Protein AF-A1VWA0-F1 (afdb_monomer_lite)

pLDDT: mean 83.86, std 16.35, range [37.53, 98.0]

Sequence (84 aa):
MAAVPDTTGKRPMPSDEEIRALISNSSLSDWFKHALLSALDRDPKDAAADAGLLSIVLDQRANSLEAYALALKAILEAKRSGPL

Organism: Polaromonas naphthalenivorans (strain CJ2) (NCBI:txid365044)

Secondary structure (DSSP, 8-state):
-PPPPP--SS-----HHHHHHHHT-TTS-HHHHHHHHHHHTS-HHHHHHHHHHHHHHHHHHHHHHHHHHHHHHHHHHHHHH---

Foldseek 3Di:
DDDDDDPDPPPPDQDPVNLVVVLPDPVDDPVVSVLSVVCVVDDVVVSVVVVVVVVVVVVVVVVVVVVVVVVVVVVVVVVVVDDD

Structure (mmCIF, N/CA/C/O backbone):
data_AF-A1VWA0-F1
#
_entry.id   AF-A1VWA0-F1
#
loop_
_atom_site.group_PDB
_atom_site.id
_atom_site.type_symbol
_atom_site.label_atom_id
_atom_site.label_alt_id
_atom_site.label_comp_id
_atom_site.label_asym_id
_atom_site.label_entity_id
_atom_site.label_seq_id
_atom_site.pdbx_PDB_ins_code
_atom_site.Cartn_x
_atom_site.Cartn_y
_atom_site.Cartn_z
_atom_site.occupancy
_atom_site.B_iso_or_equiv
_atom_site.auth_seq_id
_atom_site.auth_comp_id
_atom_site.auth_asym_id
_atom_site.auth_atom_id
_atom_site.pdbx_PDB_model_num
ATOM 1 N N . MET A 1 1 ? 35.898 3.814 -21.784 1.00 37.53 1 MET A N 1
ATOM 2 C CA . MET A 1 1 ? 34.910 4.911 -21.754 1.00 37.53 1 MET A CA 1
ATOM 3 C C . MET A 1 1 ? 34.173 4.785 -20.428 1.00 37.53 1 MET A C 1
ATOM 5 O O . MET A 1 1 ? 33.349 3.894 -20.299 1.00 37.53 1 MET A O 1
ATOM 9 N N . ALA A 1 2 ? 34.606 5.519 -19.400 1.00 39.09 2 ALA A N 1
ATOM 10 C CA . ALA A 1 2 ? 34.017 5.445 -18.061 1.00 39.09 2 ALA A CA 1
ATOM 11 C C . ALA A 1 2 ? 32.905 6.497 -17.958 1.00 39.09 2 ALA A C 1
ATOM 13 O O . ALA A 1 2 ? 33.131 7.651 -18.321 1.00 39.09 2 ALA A O 1
ATOM 14 N N . ALA A 1 3 ? 31.709 6.082 -17.538 1.00 42.53 3 ALA A N 1
ATOM 15 C CA . ALA A 1 3 ? 30.568 6.971 -17.361 1.00 42.53 3 ALA A CA 1
ATOM 16 C C . ALA A 1 3 ? 30.851 7.985 -16.241 1.00 42.53 3 ALA A C 1
ATOM 18 O O . ALA A 1 3 ? 31.350 7.627 -15.174 1.00 42.53 3 ALA A O 1
ATOM 19 N N . VAL A 1 4 ? 30.555 9.253 -16.512 1.00 51.31 4 VAL A N 1
ATOM 20 C CA . VAL A 1 4 ? 30.660 10.356 -15.552 1.00 51.31 4 VAL A CA 1
ATOM 21 C C . VAL A 1 4 ? 29.512 10.272 -14.533 1.00 51.31 4 VAL A C 1
ATOM 23 O O . VAL A 1 4 ? 28.371 10.064 -14.948 1.00 51.31 4 VAL A O 1
ATOM 26 N N . PRO A 1 5 ? 29.763 10.417 -13.219 1.00 51.94 5 PRO A N 1
ATOM 27 C CA . PRO A 1 5 ? 28.690 10.470 -12.232 1.00 51.94 5 PRO A CA 1
ATOM 28 C C . PRO A 1 5 ? 28.037 11.861 -12.231 1.00 51.94 5 PRO A C 1
ATOM 30 O O . PRO A 1 5 ? 28.701 12.865 -11.973 1.00 51.94 5 PRO A O 1
ATOM 33 N N . ASP A 1 6 ? 26.737 11.914 -12.524 1.00 59.03 6 ASP A N 1
ATOM 34 C CA . ASP A 1 6 ? 25.900 13.107 -12.357 1.00 59.03 6 ASP A CA 1
ATOM 35 C C . ASP A 1 6 ? 25.670 13.363 -10.857 1.00 59.03 6 ASP A C 1
ATOM 37 O O . ASP A 1 6 ? 25.145 12.516 -10.134 1.00 59.03 6 ASP A O 1
ATOM 41 N N . THR A 1 7 ? 26.131 14.519 -10.376 1.00 53.44 7 THR A N 1
ATOM 42 C CA . THR A 1 7 ? 26.133 14.935 -8.964 1.00 53.44 7 THR A CA 1
ATOM 43 C C . THR A 1 7 ? 24.929 15.799 -8.587 1.00 53.44 7 THR A C 1
ATOM 45 O O . THR A 1 7 ? 24.921 16.435 -7.529 1.00 53.44 7 THR A O 1
ATOM 48 N N . THR A 1 8 ? 23.876 15.833 -9.403 1.00 50.34 8 THR A N 1
ATOM 49 C CA . THR A 1 8 ? 22.628 16.476 -8.992 1.00 50.34 8 THR A CA 1
ATOM 50 C C . THR A 1 8 ? 21.965 15.656 -7.879 1.00 50.34 8 THR A C 1
ATOM 52 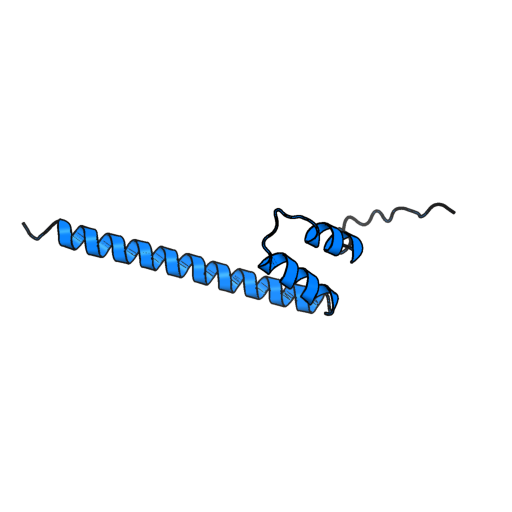O O . THR A 1 8 ? 21.487 14.549 -8.087 1.00 50.34 8 THR A O 1
ATOM 55 N N . GLY A 1 9 ? 21.918 16.202 -6.656 1.00 53.22 9 GLY A N 1
ATOM 56 C CA . GLY A 1 9 ? 21.314 15.599 -5.451 1.00 53.22 9 GLY A CA 1
ATOM 57 C C . GLY A 1 9 ? 19.796 15.353 -5.509 1.00 53.22 9 GLY A C 1
ATOM 58 O O . GLY A 1 9 ? 19.125 15.308 -4.479 1.00 53.22 9 GLY A O 1
ATOM 59 N N . LYS A 1 10 ? 19.235 15.201 -6.707 1.00 51.47 10 LYS A N 1
ATOM 60 C CA . LYS A 1 10 ? 17.899 14.690 -6.967 1.00 51.47 10 LYS A CA 1
ATOM 61 C C . LYS A 1 10 ? 18.075 13.184 -7.112 1.00 51.47 10 LYS A C 1
ATOM 63 O O . LYS A 1 10 ? 18.627 12.749 -8.114 1.00 51.47 10 LYS A O 1
ATOM 68 N N . ARG A 1 11 ? 17.690 12.399 -6.095 1.00 54.50 11 ARG A N 1
ATOM 69 C CA . ARG A 1 11 ? 17.794 10.931 -6.183 1.00 54.50 11 ARG A CA 1
ATOM 70 C C . ARG A 1 11 ? 17.211 10.511 -7.536 1.00 54.50 11 ARG A C 1
ATOM 72 O O . ARG A 1 11 ? 16.066 10.901 -7.800 1.00 54.50 11 ARG A O 1
ATOM 79 N N . PRO A 1 12 ? 17.978 9.828 -8.402 1.00 56.75 12 PRO A N 1
ATOM 80 C CA . PRO A 1 12 ? 17.420 9.341 -9.645 1.00 56.75 12 PRO A CA 1
ATOM 81 C C . PRO A 1 12 ? 16.191 8.506 -9.289 1.00 56.75 12 PRO A C 1
ATOM 83 O O . PRO A 1 12 ? 16.182 7.787 -8.287 1.00 56.75 12 PRO A O 1
ATOM 86 N N . MET A 1 13 ? 15.121 8.694 -10.062 1.00 57.53 13 MET A N 1
ATOM 87 C CA . MET A 1 13 ? 14.007 7.749 -10.111 1.00 57.53 13 MET A CA 1
ATOM 88 C C . MET A 1 13 ? 14.593 6.332 -10.059 1.00 57.53 13 MET A C 1
ATOM 90 O O . MET A 1 13 ? 15.524 6.085 -10.832 1.00 57.53 13 MET A O 1
ATOM 94 N N . PRO A 1 14 ? 14.117 5.439 -9.172 1.00 67.62 14 PRO A N 1
ATOM 95 C CA . PRO A 1 14 ? 14.619 4.077 -9.163 1.00 67.62 14 PRO A CA 1
ATOM 96 C C . PRO A 1 14 ? 14.429 3.503 -10.566 1.00 67.62 14 PRO A C 1
ATOM 98 O O . PRO A 1 14 ? 13.335 3.563 -11.129 1.00 67.62 14 PRO A O 1
ATOM 101 N N . SER A 1 15 ? 15.523 3.035 -11.148 1.00 76.19 15 SER A N 1
ATOM 102 C CA . SER A 1 15 ? 15.531 2.357 -12.435 1.00 76.19 15 SER A CA 1
ATOM 103 C C . SER A 1 15 ? 14.647 1.110 -12.377 1.00 76.19 15 SER A C 1
ATOM 105 O O . SER A 1 15 ? 14.447 0.521 -11.311 1.00 76.19 15 SER A O 1
ATOM 107 N N . ASP A 1 16 ? 14.146 0.661 -13.526 1.00 78.00 16 ASP A N 1
ATOM 108 C CA . ASP A 1 16 ? 13.348 -0.568 -13.620 1.00 78.00 16 ASP A CA 1
ATOM 109 C C . ASP A 1 16 ? 14.056 -1.771 -12.971 1.00 78.00 16 ASP A C 1
ATOM 111 O O . ASP A 1 16 ? 13.413 -2.632 -12.372 1.00 78.00 16 ASP A O 1
ATOM 115 N N . GLU A 1 17 ? 15.390 -1.815 -13.051 1.00 78.81 17 GLU A N 1
ATOM 116 C CA . GLU A 1 17 ? 16.247 -2.815 -12.404 1.00 78.81 17 GLU A CA 1
ATOM 117 C C . GLU A 1 17 ? 16.147 -2.748 -10.870 1.00 78.81 17 GLU A C 1
ATOM 119 O O . GLU A 1 17 ? 15.958 -3.772 -10.214 1.00 78.81 17 GLU A O 1
ATOM 124 N N . GLU A 1 18 ? 16.201 -1.549 -10.285 1.00 82.62 18 GLU A N 1
ATOM 125 C CA . GLU A 1 18 ? 16.055 -1.341 -8.839 1.00 82.62 18 GLU A CA 1
ATOM 126 C C . GLU A 1 18 ? 14.642 -1.691 -8.359 1.00 82.62 18 GLU A C 1
ATOM 128 O O . GLU A 1 18 ? 14.478 -2.315 -7.308 1.00 82.62 18 GLU A O 1
ATOM 133 N N . ILE A 1 19 ? 13.615 -1.362 -9.148 1.00 82.12 19 ILE A N 1
ATOM 134 C CA . ILE A 1 19 ? 12.227 -1.740 -8.852 1.00 82.12 19 ILE A CA 1
ATOM 135 C C . ILE A 1 19 ? 12.076 -3.269 -8.888 1.00 82.12 19 ILE A C 1
ATOM 137 O O . ILE A 1 19 ? 11.489 -3.855 -7.977 1.00 82.12 19 ILE A O 1
ATOM 141 N N . ARG A 1 20 ? 12.661 -3.949 -9.882 1.00 81.75 20 ARG A N 1
ATOM 142 C CA . ARG A 1 20 ? 12.668 -5.423 -9.971 1.00 81.75 20 ARG A CA 1
ATOM 143 C C . ARG A 1 20 ? 13.462 -6.082 -8.842 1.00 81.75 20 ARG A C 1
ATOM 145 O O . ARG A 1 20 ? 13.040 -7.123 -8.326 1.00 81.75 20 ARG A O 1
ATOM 152 N N . ALA A 1 21 ? 14.564 -5.472 -8.410 1.00 84.31 21 ALA A N 1
ATOM 153 C CA . ALA A 1 21 ? 15.325 -5.927 -7.250 1.00 84.31 21 ALA A CA 1
ATOM 154 C C . ALA A 1 21 ? 14.492 -5.822 -5.962 1.00 84.31 21 ALA A C 1
ATOM 156 O O . ALA A 1 21 ? 14.473 -6.762 -5.166 1.00 84.31 21 ALA A O 1
ATOM 157 N N . LEU A 1 22 ? 13.734 -4.730 -5.792 1.00 82.56 22 LEU A N 1
ATOM 158 C CA . LEU A 1 22 ? 12.786 -4.582 -4.685 1.00 82.56 22 LEU A CA 1
ATOM 159 C C . LEU A 1 22 ? 11.689 -5.651 -4.737 1.00 82.56 22 LEU A C 1
ATOM 161 O O . LEU A 1 22 ? 11.419 -6.286 -3.723 1.00 82.56 22 LEU A O 1
ATOM 165 N N . ILE A 1 23 ? 11.101 -5.913 -5.906 1.00 84.25 23 ILE A N 1
ATOM 166 C CA . ILE A 1 23 ? 10.062 -6.946 -6.078 1.00 84.25 23 ILE A CA 1
ATOM 167 C C . ILE A 1 23 ? 10.572 -8.345 -5.701 1.00 84.25 23 ILE A C 1
ATOM 169 O O . ILE A 1 23 ? 9.832 -9.141 -5.121 1.00 84.25 23 ILE A O 1
ATOM 173 N N . SER A 1 24 ? 11.844 -8.631 -5.978 1.00 83.31 24 SER A N 1
ATOM 174 C CA . SER A 1 24 ? 12.486 -9.911 -5.651 1.00 83.31 24 SER A CA 1
ATOM 175 C C . SER A 1 24 ? 12.704 -10.114 -4.145 1.00 83.31 24 SER A C 1
ATOM 177 O O . SER A 1 24 ? 13.052 -11.213 -3.712 1.00 83.31 24 SER A O 1
ATOM 179 N N . ASN A 1 25 ? 12.484 -9.083 -3.324 1.00 83.94 25 ASN A N 1
ATOM 180 C CA . ASN A 1 25 ? 12.623 -9.174 -1.879 1.00 83.94 25 ASN A CA 1
ATOM 181 C C . ASN A 1 25 ? 11.431 -9.909 -1.242 1.00 83.94 25 ASN A C 1
ATOM 183 O O . ASN A 1 25 ? 10.296 -9.427 -1.246 1.00 83.94 25 ASN A O 1
ATOM 187 N N . SER A 1 26 ? 11.689 -11.064 -0.626 1.00 79.19 26 SER A N 1
ATOM 188 C CA . SER A 1 26 ? 10.660 -11.879 0.030 1.00 79.19 26 SER A CA 1
ATOM 189 C C . SER A 1 26 ? 10.042 -11.229 1.273 1.00 79.19 26 SER A C 1
ATOM 191 O O . SER A 1 26 ? 8.992 -11.688 1.709 1.00 79.19 26 SER A O 1
ATOM 193 N N . SER A 1 27 ? 10.651 -10.182 1.843 1.00 89.38 27 SER A N 1
ATOM 194 C CA . SER A 1 27 ? 10.116 -9.486 3.024 1.00 89.38 27 SER A CA 1
ATOM 195 C C . SER A 1 27 ? 8.993 -8.497 2.707 1.00 89.38 27 SER A C 1
ATOM 197 O O . SER A 1 27 ? 8.277 -8.072 3.614 1.00 89.38 27 SER A O 1
ATOM 199 N N . LEU A 1 28 ? 8.827 -8.123 1.436 1.00 89.94 28 LEU A N 1
ATOM 200 C CA . LEU A 1 28 ? 7.757 -7.228 1.010 1.00 89.94 28 LEU A CA 1
ATOM 201 C C . LEU A 1 28 ? 6.467 -8.011 0.777 1.00 89.94 28 LEU A C 1
ATOM 203 O O . LEU A 1 28 ? 6.491 -9.145 0.291 1.00 89.94 28 LEU A O 1
ATOM 207 N N . SER A 1 29 ? 5.334 -7.384 1.091 1.00 92.31 29 SER A N 1
ATOM 208 C CA . SER A 1 29 ? 4.024 -7.984 0.853 1.00 92.31 29 SER A CA 1
ATOM 209 C C . SER A 1 29 ? 3.759 -8.146 -0.643 1.00 92.31 29 SER A C 1
ATOM 211 O O . SER A 1 29 ? 4.162 -7.311 -1.457 1.00 92.31 29 SER A O 1
ATOM 213 N N . ASP A 1 30 ? 3.027 -9.197 -1.009 1.00 91.94 30 ASP A N 1
ATOM 214 C CA . ASP A 1 30 ? 2.673 -9.444 -2.410 1.00 91.94 30 ASP A CA 1
ATOM 215 C C . ASP A 1 30 ? 1.856 -8.292 -2.993 1.00 91.94 30 ASP A C 1
ATOM 217 O O . ASP A 1 30 ? 2.073 -7.889 -4.132 1.00 91.94 30 ASP A O 1
ATOM 221 N N . TRP A 1 31 ? 0.993 -7.674 -2.182 1.00 93.25 31 TRP A N 1
ATOM 222 C CA . TRP A 1 31 ? 0.249 -6.483 -2.585 1.00 93.25 31 TRP A CA 1
ATOM 223 C C . TRP A 1 31 ? 1.173 -5.336 -3.023 1.00 93.25 31 TRP A C 1
ATOM 225 O O . TRP A 1 31 ? 0.960 -4.744 -4.080 1.00 93.25 31 TRP A O 1
ATOM 235 N N . PHE A 1 32 ? 2.237 -5.058 -2.262 1.00 91.81 32 PHE A N 1
ATOM 236 C CA . PHE A 1 32 ? 3.190 -4.005 -2.611 1.00 91.81 32 PHE A CA 1
ATOM 237 C C . PHE A 1 32 ? 3.992 -4.353 -3.871 1.00 91.81 32 PHE A C 1
ATOM 239 O O . PHE A 1 32 ? 4.179 -3.505 -4.741 1.00 91.81 32 PHE A O 1
ATOM 246 N N . LYS A 1 33 ? 4.407 -5.617 -4.015 1.00 91.19 33 LYS A N 1
ATOM 247 C CA . LYS A 1 33 ? 5.096 -6.100 -5.222 1.00 91.19 33 LYS A CA 1
ATOM 248 C C . LYS A 1 33 ? 4.226 -5.954 -6.469 1.00 91.19 33 LYS A C 1
ATOM 250 O O . LYS A 1 33 ? 4.706 -5.472 -7.489 1.00 91.19 33 LYS A O 1
ATOM 255 N N . HIS A 1 34 ? 2.948 -6.321 -6.386 1.00 92.06 34 HIS A N 1
ATOM 256 C CA . HIS A 1 34 ? 1.999 -6.155 -7.486 1.00 92.06 34 HIS A CA 1
ATOM 257 C C . HIS A 1 34 ? 1.760 -4.684 -7.837 1.00 92.06 34 HIS A C 1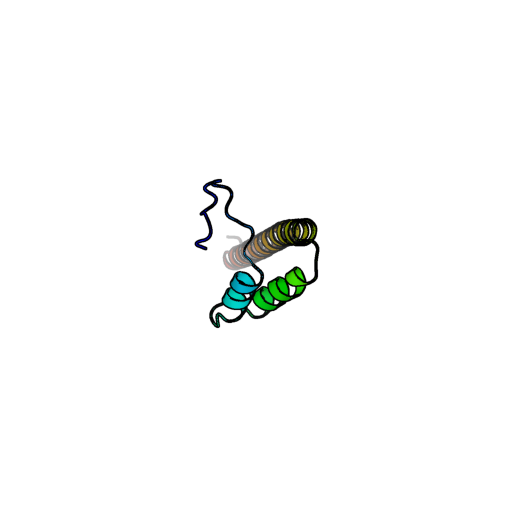
ATOM 259 O O . HIS A 1 34 ? 1.679 -4.356 -9.021 1.00 92.06 34 HIS A O 1
ATOM 265 N N . ALA A 1 35 ? 1.694 -3.796 -6.841 1.00 91.69 35 ALA A N 1
ATOM 266 C CA . ALA A 1 35 ? 1.588 -2.358 -7.078 1.00 91.69 35 ALA A CA 1
ATOM 267 C C . ALA A 1 35 ? 2.826 -1.812 -7.812 1.00 91.69 35 ALA A C 1
ATOM 269 O O . ALA A 1 35 ? 2.676 -1.088 -8.793 1.00 91.69 35 ALA A O 1
ATOM 270 N N . LEU A 1 36 ? 4.035 -2.216 -7.399 1.00 89.81 36 LEU A N 1
ATOM 271 C CA . LEU A 1 36 ? 5.281 -1.838 -8.075 1.00 89.81 36 LEU A CA 1
ATOM 272 C C . LEU A 1 36 ? 5.358 -2.376 -9.507 1.00 89.81 36 LEU A C 1
ATOM 274 O O . LEU A 1 36 ? 5.701 -1.625 -10.413 1.00 89.81 36 LEU A O 1
ATOM 278 N N . LEU A 1 37 ? 5.001 -3.646 -9.723 1.00 90.25 37 LEU A N 1
ATOM 279 C CA . LEU A 1 37 ? 4.938 -4.236 -11.062 1.00 90.25 37 LEU A CA 1
ATOM 280 C C . LEU A 1 37 ? 3.962 -3.473 -11.961 1.00 90.25 37 LEU A C 1
ATOM 282 O O . LEU 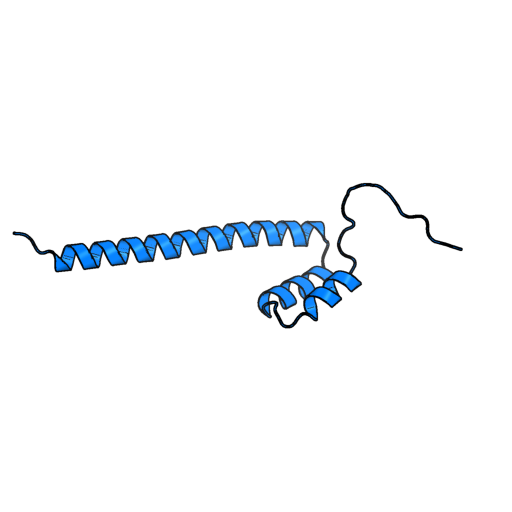A 1 37 ? 4.312 -3.128 -13.081 1.00 90.25 37 LEU A O 1
ATOM 286 N N . SER A 1 38 ? 2.773 -3.149 -11.448 1.00 89.62 38 SER A N 1
ATOM 287 C CA . SER A 1 38 ? 1.760 -2.402 -12.205 1.00 89.62 38 SER A CA 1
ATOM 288 C C . SER A 1 38 ? 2.187 -0.961 -12.503 1.00 89.62 38 SER A C 1
ATOM 290 O O . SER A 1 38 ? 1.695 -0.362 -13.453 1.00 89.62 38 SER A O 1
ATOM 292 N N . ALA A 1 39 ? 3.076 -0.381 -11.691 1.00 90.56 39 ALA A N 1
ATOM 293 C CA . ALA A 1 39 ? 3.602 0.962 -11.909 1.00 90.56 39 ALA A CA 1
ATOM 294 C C . ALA A 1 39 ? 4.655 1.022 -13.029 1.00 90.56 39 ALA A C 1
ATOM 296 O O . ALA A 1 39 ? 4.802 2.080 -13.633 1.00 90.56 39 ALA A O 1
ATOM 297 N N . LEU A 1 40 ? 5.351 -0.086 -13.329 1.00 88.12 40 LEU A N 1
ATOM 298 C CA . LEU A 1 40 ? 6.351 -0.144 -14.407 1.00 88.12 40 LEU A CA 1
ATOM 299 C C . LEU A 1 40 ? 5.740 0.096 -15.795 1.00 88.12 40 LEU A C 1
ATOM 301 O O . LEU A 1 40 ? 6.404 0.641 -16.670 1.00 88.12 40 LEU A O 1
ATOM 305 N N . ASP A 1 41 ? 4.469 -0.263 -15.983 1.00 89.44 41 ASP A N 1
ATOM 306 C CA . ASP A 1 41 ? 3.753 -0.093 -17.254 1.00 89.44 41 ASP A CA 1
ATOM 307 C C . ASP A 1 41 ? 3.051 1.280 -17.375 1.00 89.44 41 ASP A C 1
ATOM 309 O O . ASP A 1 41 ? 2.253 1.501 -18.289 1.00 89.44 41 ASP A O 1
ATOM 313 N N . ARG A 1 42 ? 3.299 2.213 -16.443 1.00 88.38 42 ARG A N 1
ATOM 314 C CA . ARG A 1 42 ? 2.590 3.501 -16.327 1.00 88.38 42 ARG A CA 1
ATOM 315 C C . ARG A 1 42 ? 3.535 4.697 -16.410 1.00 88.38 42 ARG A C 1
ATOM 317 O O . ARG A 1 42 ? 4.732 4.580 -16.166 1.00 88.38 42 ARG A O 1
ATOM 324 N N . ASP A 1 43 ? 2.976 5.884 -16.674 1.00 91.38 43 ASP A N 1
ATOM 325 C CA . ASP A 1 43 ? 3.718 7.127 -16.448 1.00 91.38 43 ASP A CA 1
ATOM 326 C C . ASP A 1 43 ? 4.084 7.251 -14.951 1.00 91.38 43 ASP A C 1
ATOM 328 O O . ASP A 1 43 ? 3.199 7.147 -14.089 1.00 91.38 43 ASP A O 1
ATOM 332 N N . PRO A 1 44 ? 5.365 7.488 -14.612 1.00 85.94 44 PRO A N 1
ATOM 333 C CA . PRO A 1 44 ? 5.804 7.550 -13.222 1.00 85.94 44 PRO A CA 1
ATOM 334 C C . PRO A 1 44 ? 5.137 8.649 -12.386 1.00 85.94 44 PRO A C 1
ATOM 336 O O . PRO A 1 44 ? 4.998 8.481 -11.174 1.00 85.94 44 PRO A O 1
ATOM 339 N N . LYS A 1 45 ? 4.725 9.776 -12.986 1.00 91.00 45 LYS A N 1
ATOM 340 C CA . LYS A 1 45 ? 4.049 10.860 -12.252 1.00 91.00 45 LYS A CA 1
ATOM 341 C C . LYS A 1 45 ? 2.628 10.458 -11.887 1.00 91.00 45 LYS A C 1
ATOM 343 O O . LYS A 1 45 ? 2.219 10.703 -10.754 1.00 91.00 45 LYS A O 1
ATOM 348 N N . ASP A 1 46 ? 1.918 9.808 -12.804 1.00 93.06 46 ASP A N 1
ATOM 349 C CA . ASP A 1 46 ? 0.563 9.312 -12.554 1.00 93.06 46 ASP A CA 1
ATOM 350 C C . ASP A 1 46 ? 0.573 8.192 -11.507 1.00 93.06 46 ASP A C 1
ATOM 352 O O . ASP A 1 46 ? -0.212 8.213 -10.560 1.00 93.06 46 ASP A O 1
ATOM 356 N N . ALA A 1 47 ? 1.507 7.241 -11.624 1.00 92.25 47 ALA A N 1
ATOM 357 C CA . ALA A 1 47 ? 1.666 6.172 -10.640 1.00 92.25 47 ALA A CA 1
ATOM 358 C C . ALA A 1 47 ? 2.003 6.722 -9.240 1.00 92.25 47 ALA A C 1
ATOM 360 O O . ALA A 1 47 ? 1.456 6.252 -8.240 1.00 92.25 47 ALA A O 1
ATOM 361 N N . ALA A 1 48 ? 2.861 7.745 -9.158 1.00 92.06 48 ALA A N 1
ATOM 362 C CA . ALA A 1 48 ? 3.186 8.407 -7.897 1.00 92.06 48 ALA A CA 1
ATOM 363 C C . ALA A 1 48 ? 1.992 9.177 -7.306 1.00 92.06 48 ALA A C 1
ATOM 365 O O . ALA A 1 48 ? 1.783 9.137 -6.092 1.00 92.06 48 ALA A O 1
ATOM 366 N N . ALA A 1 49 ? 1.199 9.855 -8.14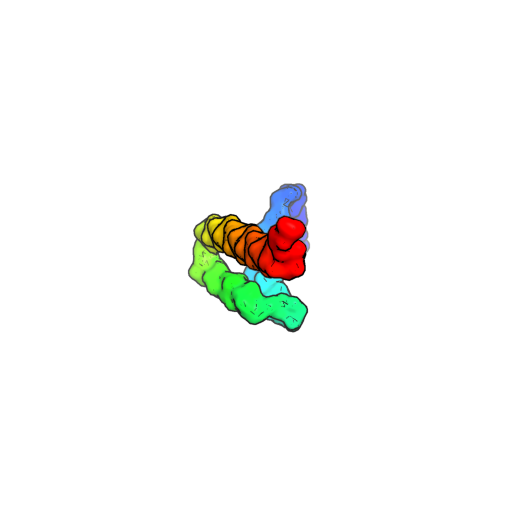1 1.00 94.50 49 ALA A N 1
ATOM 367 C CA . ALA A 1 49 ? -0.003 10.560 -7.701 1.00 94.50 49 ALA A CA 1
ATOM 368 C C . ALA A 1 49 ? -1.042 9.590 -7.112 1.00 94.50 49 ALA A C 1
ATOM 370 O O . ALA A 1 49 ? -1.543 9.817 -6.007 1.00 94.50 49 ALA A O 1
ATOM 371 N N . ASP A 1 50 ? -1.293 8.471 -7.794 1.00 95.44 50 ASP A N 1
ATOM 372 C CA . ASP A 1 50 ? -2.198 7.426 -7.310 1.00 95.44 50 ASP A CA 1
ATOM 373 C C . ASP A 1 50 ? -1.699 6.783 -6.016 1.00 95.44 50 ASP A C 1
ATOM 375 O O . ASP A 1 50 ? -2.486 6.560 -5.098 1.00 95.44 50 ASP A O 1
ATOM 379 N N . ALA A 1 51 ? -0.394 6.514 -5.909 1.00 94.81 51 ALA A N 1
ATOM 380 C CA . ALA A 1 51 ? 0.199 5.985 -4.684 1.00 94.81 51 ALA A CA 1
ATOM 381 C C . ALA A 1 51 ? 0.034 6.961 -3.503 1.00 94.81 51 ALA A C 1
ATOM 383 O O . ALA A 1 51 ? -0.257 6.536 -2.383 1.00 94.81 51 ALA A O 1
ATOM 384 N N . GLY A 1 52 ? 0.158 8.269 -3.753 1.00 95.88 52 GLY A N 1
ATOM 385 C CA . GLY A 1 52 ? -0.115 9.306 -2.759 1.00 95.88 52 GLY A CA 1
ATOM 386 C C . GLY A 1 52 ? -1.574 9.305 -2.297 1.00 95.88 52 GLY A C 1
ATOM 387 O O . GLY A 1 52 ? -1.840 9.297 -1.094 1.00 95.88 52 GLY A O 1
ATOM 388 N N . LEU A 1 53 ? -2.525 9.245 -3.235 1.00 97.44 53 LEU A N 1
ATOM 389 C CA . LEU A 1 53 ? -3.953 9.153 -2.914 1.00 97.44 53 LEU A CA 1
ATOM 390 C C . LEU A 1 53 ? -4.277 7.872 -2.131 1.00 97.44 53 LEU A C 1
ATOM 392 O O . LEU A 1 53 ? -5.003 7.912 -1.139 1.00 97.44 53 LEU A O 1
ATOM 396 N N . LEU A 1 54 ? -3.702 6.746 -2.548 1.00 96.00 54 LEU A N 1
ATOM 397 C CA . LEU A 1 54 ? -3.851 5.455 -1.889 1.00 96.00 54 LEU A CA 1
ATOM 398 C C . LEU A 1 54 ? -3.365 5.499 -0.438 1.00 96.00 54 LEU A C 1
ATOM 400 O O . LEU A 1 54 ? -4.075 5.020 0.443 1.00 96.00 54 LEU A O 1
ATOM 404 N N . SER A 1 55 ? -2.212 6.122 -0.170 1.00 97.25 55 SER A N 1
ATOM 405 C CA . SER A 1 55 ? -1.711 6.318 1.197 1.00 97.25 55 SER A CA 1
ATOM 406 C C . SER A 1 55 ? -2.717 7.081 2.060 1.00 97.25 55 SER A C 1
ATOM 408 O O . SER A 1 55 ? -3.070 6.617 3.140 1.00 97.25 55 SER A O 1
ATOM 410 N N . ILE A 1 56 ? -3.246 8.203 1.556 1.00 97.81 56 ILE A N 1
ATOM 411 C CA . ILE A 1 56 ? -4.229 9.025 2.279 1.00 97.81 56 ILE A CA 1
ATOM 412 C C . ILE A 1 56 ? -5.482 8.208 2.621 1.00 97.81 56 ILE A C 1
ATOM 414 O O . ILE A 1 56 ? -5.971 8.256 3.751 1.00 97.81 56 ILE A O 1
ATOM 418 N N . VAL A 1 57 ? -6.004 7.441 1.661 1.00 98.00 57 VAL A N 1
ATOM 419 C CA . VAL A 1 57 ? -7.199 6.606 1.861 1.00 98.00 57 VAL A CA 1
ATOM 420 C C . VAL A 1 57 ? -6.942 5.502 2.891 1.00 98.00 57 VAL A C 1
ATOM 422 O O . VAL A 1 57 ? -7.795 5.240 3.744 1.00 98.00 57 VAL A O 1
ATOM 425 N N . LEU A 1 58 ? -5.776 4.851 2.837 1.00 96.94 58 LEU A N 1
ATOM 426 C CA . LEU A 1 58 ? -5.411 3.80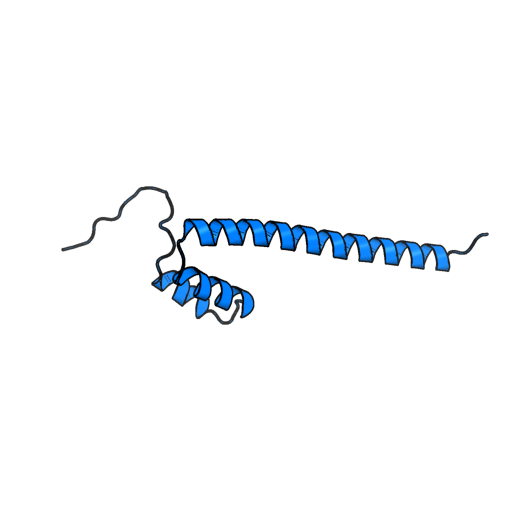0 3.787 1.00 96.94 58 LEU A CA 1
ATOM 427 C C . LEU A 1 58 ? -5.239 4.350 5.208 1.00 96.94 58 LEU A C 1
ATOM 429 O O . LEU A 1 58 ? -5.743 3.728 6.145 1.00 96.94 58 LEU A O 1
ATOM 433 N N . ASP A 1 59 ? -4.633 5.528 5.362 1.00 97.94 59 ASP A N 1
ATOM 434 C CA . ASP A 1 59 ? -4.492 6.204 6.657 1.00 97.94 59 ASP A CA 1
ATOM 435 C C . ASP A 1 59 ? -5.859 6.570 7.246 1.00 97.94 59 ASP A C 1
ATOM 437 O O . ASP A 1 59 ? -6.161 6.264 8.401 1.00 97.94 59 ASP A O 1
ATOM 441 N N . GLN A 1 60 ? -6.744 7.160 6.437 1.00 98.00 60 GLN A N 1
ATOM 442 C CA . GLN A 1 60 ? -8.114 7.470 6.857 1.00 98.00 60 GLN A CA 1
ATOM 443 C C . GLN A 1 60 ? -8.875 6.217 7.298 1.00 98.00 60 GLN A C 1
ATOM 445 O O . GLN A 1 60 ? -9.594 6.236 8.304 1.00 98.00 60 GLN A O 1
ATOM 450 N N . ARG A 1 61 ? -8.703 5.109 6.570 1.00 97.75 61 ARG A N 1
ATOM 451 C CA . ARG A 1 61 ? -9.313 3.825 6.916 1.00 97.75 61 ARG A CA 1
ATOM 452 C C . ARG A 1 61 ? -8.759 3.274 8.228 1.00 97.75 61 ARG A C 1
ATOM 454 O O . ARG A 1 61 ? -9.550 2.821 9.053 1.00 97.75 61 ARG A O 1
ATOM 461 N N . ALA A 1 62 ? -7.444 3.316 8.433 1.00 97.75 62 ALA A N 1
ATOM 462 C CA . ALA A 1 62 ? -6.812 2.862 9.669 1.00 97.75 62 ALA A CA 1
ATOM 463 C C . ALA A 1 62 ? -7.333 3.655 10.879 1.00 97.75 62 ALA A C 1
ATOM 465 O O . ALA A 1 62 ? -7.839 3.055 11.828 1.00 97.75 62 ALA A O 1
ATOM 466 N N . ASN A 1 63 ? -7.341 4.987 10.777 1.00 97.69 63 ASN A N 1
ATOM 467 C CA . ASN A 1 63 ? -7.851 5.877 11.822 1.00 97.69 63 ASN A CA 1
ATOM 468 C C . ASN A 1 63 ? -9.332 5.614 12.134 1.00 97.69 63 ASN A C 1
ATOM 470 O O . ASN A 1 63 ? -9.740 5.593 13.294 1.00 97.69 63 ASN A O 1
ATOM 474 N N . SER A 1 64 ? -10.148 5.372 11.104 1.00 97.62 64 SER A N 1
ATOM 475 C CA . SER A 1 64 ? -11.574 5.072 11.281 1.00 97.62 64 SER A CA 1
ATOM 476 C C . SER A 1 64 ? -11.799 3.750 12.021 1.00 97.62 64 SER A C 1
ATOM 478 O O . SER A 1 64 ? -12.669 3.665 12.889 1.00 97.62 64 SER A O 1
ATOM 480 N N . LEU A 1 65 ? -11.013 2.716 11.703 1.00 97.62 65 LEU A N 1
ATOM 481 C CA . LEU A 1 65 ? -11.086 1.419 12.379 1.00 97.62 65 LEU A CA 1
ATOM 482 C C . LEU A 1 65 ? -10.633 1.512 13.840 1.00 97.62 65 LEU A C 1
ATOM 484 O O . LEU A 1 65 ? -11.263 0.912 14.711 1.00 97.62 65 LEU A O 1
ATOM 488 N N . GLU A 1 66 ? -9.582 2.281 14.117 1.00 97.06 66 GLU A N 1
ATOM 489 C CA . GLU A 1 66 ? -9.105 2.518 15.479 1.00 97.06 66 GLU A CA 1
ATOM 490 C C . GLU A 1 66 ? -10.143 3.281 16.313 1.00 97.06 66 GLU A C 1
ATOM 492 O O . GLU A 1 66 ? -10.502 2.842 17.409 1.00 97.06 66 GLU A O 1
ATOM 497 N N . ALA A 1 67 ? -10.705 4.364 15.769 1.00 96.31 67 ALA A N 1
ATOM 498 C CA . ALA A 1 67 ? -11.763 5.127 16.427 1.00 96.31 67 ALA A CA 1
ATOM 499 C C . ALA A 1 67 ? -12.989 4.252 16.736 1.00 96.31 67 ALA A C 1
ATOM 501 O O . ALA A 1 67 ? -13.543 4.316 17.837 1.00 96.31 67 ALA A O 1
ATOM 502 N N . TYR A 1 68 ? -13.384 3.388 15.796 1.00 96.00 68 TYR A N 1
ATOM 503 C CA . TYR A 1 68 ? -14.471 2.434 16.004 1.00 96.00 68 TYR A CA 1
ATOM 504 C C . TYR A 1 68 ? -14.162 1.436 17.129 1.00 96.00 68 TYR A C 1
ATOM 506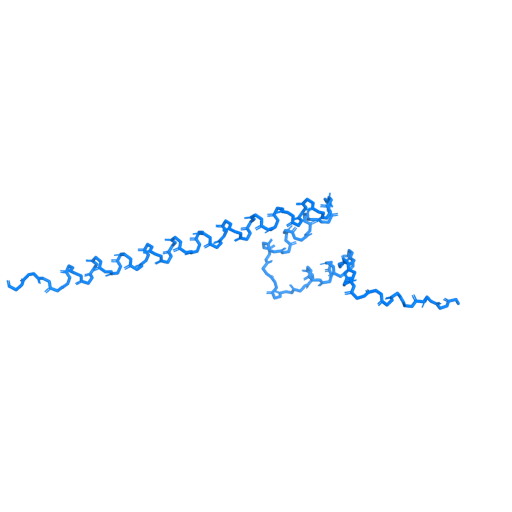 O O . TYR A 1 68 ? -15.006 1.196 17.995 1.00 96.00 68 TYR A O 1
ATOM 514 N N . ALA A 1 69 ? -12.947 0.883 17.158 1.00 96.88 69 ALA A N 1
ATOM 515 C CA . ALA A 1 69 ? -12.524 -0.047 18.201 1.00 96.88 69 ALA A CA 1
ATOM 516 C C . ALA A 1 69 ? -12.540 0.604 19.596 1.00 96.88 69 ALA A C 1
ATOM 518 O O . ALA A 1 69 ? -13.020 -0.004 20.558 1.00 96.88 69 ALA A O 1
ATOM 519 N N . LEU A 1 70 ? -12.078 1.854 19.706 1.00 96.81 70 LEU A N 1
ATOM 520 C CA . LEU A 1 70 ? -12.114 2.626 20.950 1.00 96.81 70 LEU A CA 1
ATOM 521 C C . LEU A 1 70 ? -13.547 2.911 21.409 1.00 96.81 70 LEU A C 1
ATOM 523 O O . LEU A 1 70 ? -13.870 2.696 22.579 1.00 96.81 70 LEU A O 1
ATOM 527 N N . ALA A 1 71 ? -14.422 3.334 20.494 1.00 95.44 71 ALA A N 1
ATOM 528 C CA . ALA A 1 71 ? -15.828 3.581 20.801 1.00 95.44 71 ALA A CA 1
ATOM 529 C C . ALA A 1 71 ? -16.528 2.308 21.302 1.00 95.44 71 ALA A C 1
ATOM 531 O O . ALA A 1 71 ? -17.227 2.335 22.317 1.00 95.44 71 ALA A O 1
ATOM 532 N N . LEU A 1 72 ? -16.291 1.171 20.639 1.00 96.31 72 LEU A N 1
ATOM 533 C CA . LEU A 1 72 ? -16.843 -0.116 21.056 1.00 96.31 72 LEU A CA 1
ATOM 534 C C . LEU A 1 72 ? -16.356 -0.512 22.455 1.00 96.31 72 LEU A C 1
ATOM 536 O O . LEU A 1 72 ? -17.157 -0.947 23.285 1.00 96.31 72 LEU A O 1
ATOM 540 N N . LYS A 1 73 ? -15.064 -0.324 22.740 1.00 96.12 73 LYS A N 1
ATOM 541 C CA . LYS A 1 73 ? -14.490 -0.601 24.060 1.00 96.12 73 LYS A CA 1
ATOM 542 C C . LYS A 1 73 ? -15.146 0.252 25.151 1.00 96.12 73 LYS A C 1
ATOM 544 O O . LYS A 1 73 ? -15.574 -0.304 26.159 1.00 96.12 73 LYS A O 1
ATOM 549 N N . ALA A 1 74 ? -15.309 1.555 24.922 1.00 94.50 74 ALA A N 1
ATOM 550 C CA . ALA A 1 74 ? -15.951 2.464 25.874 1.00 94.50 74 ALA A CA 1
ATOM 551 C C . ALA A 1 74 ? -17.414 2.078 26.160 1.00 94.50 74 ALA A C 1
ATOM 553 O O . ALA A 1 74 ? -17.852 2.085 27.310 1.00 94.50 74 ALA A O 1
ATOM 554 N N . ILE A 1 75 ? -18.167 1.674 25.129 1.00 94.94 75 ILE A N 1
ATOM 555 C CA . ILE A 1 75 ? -19.549 1.192 25.287 1.00 94.94 75 ILE A CA 1
ATOM 556 C C . ILE A 1 75 ? -19.593 -0.075 26.153 1.00 94.94 75 ILE A C 1
ATOM 558 O O . ILE A 1 75 ? -20.468 -0.211 27.011 1.00 94.94 75 ILE A O 1
ATOM 562 N N . LEU A 1 76 ? -18.665 -1.012 25.941 1.00 94.38 76 LEU A N 1
ATOM 563 C CA . LEU A 1 76 ? -18.588 -2.248 26.723 1.00 94.38 76 LEU A CA 1
ATOM 564 C C . LEU A 1 76 ? -18.188 -1.982 28.181 1.00 94.38 76 LEU A C 1
ATOM 566 O O . LEU A 1 76 ? -18.752 -2.600 29.084 1.00 94.38 76 LEU A O 1
ATOM 570 N N . GLU A 1 77 ? -17.262 -1.054 28.421 1.00 94.69 77 GLU A N 1
ATOM 571 C CA . GLU A 1 77 ? -16.866 -0.629 29.769 1.00 94.69 77 GLU A CA 1
ATOM 572 C C . GLU A 1 77 ? -18.027 0.044 30.508 1.00 94.69 77 GLU A C 1
ATOM 574 O O . GLU A 1 77 ? -18.352 -0.363 31.621 1.00 94.69 77 GLU A O 1
ATOM 579 N N . ALA A 1 78 ? -18.736 0.982 29.872 1.00 92.19 78 ALA A N 1
ATOM 580 C CA . ALA A 1 78 ? -19.908 1.631 30.465 1.00 92.19 78 ALA A CA 1
ATOM 581 C C . ALA A 1 78 ? -21.012 0.623 30.833 1.00 92.19 78 ALA A C 1
ATOM 583 O O . ALA A 1 78 ? -21.611 0.711 31.905 1.00 92.19 78 ALA A O 1
ATOM 584 N N . LYS A 1 79 ? -21.248 -0.381 29.976 1.00 91.69 79 LYS A N 1
ATOM 585 C CA . LYS A 1 79 ? -22.189 -1.477 30.264 1.00 91.69 79 LYS A CA 1
ATOM 586 C C . LYS A 1 79 ? -21.752 -2.339 31.449 1.00 91.69 79 LYS A C 1
ATOM 588 O O . LYS A 1 79 ? -22.613 -2.853 32.156 1.00 91.69 79 LYS A O 1
ATOM 593 N N . ARG A 1 80 ? -20.445 -2.520 31.654 1.00 88.25 80 ARG A N 1
ATOM 594 C CA . ARG A 1 80 ? -19.894 -3.310 32.765 1.00 88.25 80 ARG A CA 1
ATOM 595 C C . ARG A 1 80 ? -19.951 -2.561 34.096 1.00 88.25 80 ARG A C 1
ATOM 597 O O . ARG A 1 80 ? -20.095 -3.208 35.126 1.00 88.25 80 ARG A O 1
ATOM 604 N N . SER A 1 81 ? -19.846 -1.235 34.070 1.00 82.75 81 SER A N 1
ATOM 605 C CA . SER A 1 81 ? -19.803 -0.425 35.289 1.00 82.75 81 SER A CA 1
ATOM 606 C C . SER A 1 81 ? -21.161 -0.259 35.979 1.00 82.75 81 SER A C 1
ATOM 608 O O . SER A 1 81 ? -21.156 -0.078 37.188 1.00 82.75 81 SER A O 1
ATOM 610 N N . GLY A 1 82 ? -22.290 -0.381 35.260 1.00 71.44 82 GLY A N 1
ATOM 611 C CA . GLY A 1 82 ? -23.658 -0.269 35.803 1.00 71.44 82 GLY A CA 1
ATOM 612 C C . GLY A 1 82 ? -23.980 1.088 36.474 1.00 71.44 82 GLY A C 1
ATOM 613 O O . GLY A 1 82 ? -23.079 1.789 36.927 1.00 71.44 82 GLY A O 1
ATOM 614 N N . PRO A 1 83 ? -25.248 1.535 36.530 1.00 63.69 83 PRO A N 1
ATOM 615 C CA . PRO A 1 83 ? -25.605 2.647 37.407 1.00 63.69 83 PRO A CA 1
ATOM 616 C C . PRO A 1 83 ? -25.553 2.181 38.873 1.00 63.69 83 PRO A C 1
ATOM 618 O O . PRO A 1 83 ? -26.049 1.095 39.181 1.00 63.69 83 PRO A O 1
ATOM 621 N N . LEU A 1 84 ? -24.921 2.993 39.732 1.00 57.53 84 LEU A N 1
ATOM 622 C CA . LEU A 1 84 ? -24.960 2.877 41.199 1.00 57.53 84 LEU A CA 1
ATOM 623 C C . LEU A 1 84 ? -26.400 2.910 41.728 1.00 57.53 84 LEU A C 1
ATOM 625 O O . LEU A 1 84 ? -27.206 3.690 41.167 1.00 57.53 84 LEU A O 1
#

Radius of gyration: 22.38 Å; chains: 1; bounding box: 60×28×63 Å